Protein AF-A0A970IZT4-F1 (afdb_monomer_lite)

Secondary structure (DSSP, 8-state):
------S---EEEEEPTTS-EEEEE-----SSHHHHHHHHHHHHTTSS-HHHHHHHHHHT---

Radius of gyration: 14.05 Å; chains: 1; bounding box: 27×40×34 Å

Structure (mmCIF, N/CA/C/O backbone):
data_AF-A0A970IZT4-F1
#
_entry.id   AF-A0A970IZT4-F1
#
loop_
_atom_site.group_PDB
_atom_site.id
_atom_site.type_symbol
_atom_site.label_atom_id
_atom_site.label_alt_id
_atom_site.label_comp_id
_atom_site.label_asym_id
_atom_site.label_entity_id
_atom_site.label_seq_id
_atom_site.pdbx_PDB_ins_code
_atom_site.Cartn_x
_atom_site.Cartn_y
_atom_site.Cartn_z
_atom_site.occupancy
_atom_site.B_iso_or_equiv
_atom_site.auth_seq_id
_atom_site.auth_comp_id
_atom_site.auth_asym_id
_atom_site.auth_atom_id
_atom_site.pdbx_PDB_model_num
ATOM 1 N N . MET A 1 1 ? -2.063 -26.936 -17.010 1.00 30.95 1 MET A N 1
ATOM 2 C CA . MET A 1 1 ? -2.540 -25.551 -17.195 1.00 30.95 1 MET A CA 1
ATOM 3 C C . MET A 1 1 ? -1.628 -24.677 -16.353 1.00 30.95 1 MET A C 1
ATOM 5 O O . MET A 1 1 ? -1.680 -24.764 -15.134 1.00 30.95 1 MET A O 1
ATOM 9 N N . GLU A 1 2 ? -0.671 -24.007 -16.990 1.00 32.38 2 GLU A N 1
ATOM 10 C CA . GLU A 1 2 ? 0.385 -23.265 -16.296 1.00 32.38 2 GLU A CA 1
ATOM 11 C C . GLU A 1 2 ? -0.181 -21.984 -15.683 1.00 32.38 2 GLU A C 1
ATOM 13 O O . GLU A 1 2 ? -0.701 -21.115 -16.382 1.00 32.38 2 GLU A O 1
ATOM 18 N N . VAL A 1 3 ? -0.092 -21.876 -14.360 1.00 31.70 3 VAL A N 1
ATOM 19 C CA . VAL A 1 3 ? -0.417 -20.644 -13.645 1.00 31.70 3 VAL A CA 1
ATOM 20 C C . VAL A 1 3 ? 0.800 -19.730 -13.745 1.00 31.70 3 VAL A C 1
ATOM 22 O O . VAL A 1 3 ? 1.822 -19.981 -13.107 1.00 31.70 3 VAL A O 1
ATOM 25 N N . ASN A 1 4 ? 0.710 -18.662 -14.539 1.00 41.38 4 ASN A N 1
ATOM 26 C CA . ASN A 1 4 ? 1.716 -17.603 -14.509 1.00 41.38 4 ASN A CA 1
ATOM 27 C C . ASN A 1 4 ? 1.556 -16.796 -13.203 1.00 41.38 4 ASN A C 1
ATOM 29 O O . ASN A 1 4 ? 0.746 -15.879 -13.097 1.00 41.38 4 ASN A O 1
ATOM 33 N N . ASN A 1 5 ? 2.304 -17.224 -12.184 1.00 43.59 5 ASN A N 1
ATOM 34 C CA . ASN A 1 5 ? 2.169 -16.895 -10.761 1.00 43.59 5 ASN A CA 1
ATOM 35 C C . ASN A 1 5 ? 3.028 -15.688 -10.300 1.00 43.59 5 ASN A C 1
ATOM 37 O O . ASN A 1 5 ? 3.396 -15.605 -9.131 1.00 43.59 5 ASN A O 1
ATOM 41 N N . LYS A 1 6 ? 3.422 -14.765 -11.193 1.00 48.12 6 LYS A N 1
ATOM 42 C CA . LYS A 1 6 ? 4.532 -13.814 -10.928 1.00 48.12 6 LYS A CA 1
ATOM 43 C C . LYS A 1 6 ? 4.174 -12.378 -10.513 1.00 48.12 6 LYS A C 1
ATOM 45 O O . LYS A 1 6 ? 5.063 -11.539 -10.449 1.00 48.12 6 LYS A O 1
ATOM 50 N N . SER A 1 7 ? 2.932 -12.077 -10.138 1.00 51.94 7 SER A N 1
ATOM 51 C CA . SER A 1 7 ? 2.637 -10.856 -9.365 1.00 51.94 7 SER A CA 1
ATOM 52 C C . SER A 1 7 ? 2.267 -11.264 -7.940 1.00 51.94 7 SER A C 1
ATOM 54 O O . SER A 1 7 ? 1.164 -11.776 -7.731 1.00 51.94 7 SER A O 1
ATOM 56 N N . LYS A 1 8 ? 3.166 -11.079 -6.964 1.00 58.97 8 LYS A N 1
ATOM 57 C CA . LYS A 1 8 ? 2.846 -11.289 -5.543 1.00 58.97 8 LYS A CA 1
ATOM 58 C C . LYS A 1 8 ? 1.695 -10.333 -5.199 1.00 58.97 8 LYS A C 1
ATOM 60 O O . LYS A 1 8 ? 1.858 -9.124 -5.236 1.00 58.97 8 LYS A O 1
ATOM 65 N N . ARG A 1 9 ? 0.480 -10.837 -4.978 1.00 67.94 9 ARG A N 1
ATOM 66 C CA . ARG A 1 9 ? -0.654 -10.001 -4.548 1.00 67.94 9 ARG A CA 1
ATOM 67 C C . ARG A 1 9 ? -0.708 -10.063 -3.028 1.00 67.94 9 ARG A C 1
ATOM 69 O O . ARG A 1 9 ? -1.206 -11.037 -2.477 1.00 67.94 9 ARG A O 1
ATOM 76 N N . GLY A 1 10 ? -0.137 -9.057 -2.370 1.00 75.75 10 GLY A N 1
ATOM 77 C CA . GLY A 1 10 ? -0.202 -8.906 -0.917 1.00 75.75 10 GLY A CA 1
ATOM 78 C C . GLY A 1 10 ? -1.440 -8.118 -0.496 1.00 75.75 10 GLY A C 1
ATOM 79 O O . GLY A 1 10 ? -1.813 -7.145 -1.155 1.00 75.75 10 GLY A O 1
ATOM 80 N N . TYR A 1 11 ? -2.061 -8.517 0.612 1.00 87.88 11 TYR A N 1
ATOM 81 C CA . TYR A 1 11 ? -3.138 -7.769 1.260 1.00 87.88 11 TYR A CA 1
ATOM 82 C C . TYR A 1 11 ? -2.830 -7.624 2.751 1.00 87.88 11 TYR A C 1
ATOM 84 O O . TYR A 1 11 ? -2.282 -8.537 3.365 1.00 87.88 11 TYR A O 1
ATOM 92 N N . LEU A 1 12 ? -3.200 -6.484 3.328 1.00 88.50 12 LEU A N 1
ATOM 93 C CA . LEU A 1 12 ? -3.077 -6.184 4.750 1.00 88.50 12 LEU A CA 1
ATOM 94 C C . LEU A 1 12 ? -4.461 -5.886 5.320 1.00 88.50 12 LEU A C 1
ATOM 96 O O . LEU A 1 12 ? -5.276 -5.230 4.675 1.00 88.50 12 LEU A O 1
ATOM 100 N N . ILE A 1 13 ? -4.717 -6.346 6.542 1.00 94.38 13 ILE A N 1
ATOM 101 C CA . ILE A 1 13 ? -5.900 -5.950 7.305 1.00 94.38 13 ILE A CA 1
ATOM 102 C C . ILE A 1 13 ? -5.463 -4.862 8.280 1.00 94.38 13 ILE A C 1
ATOM 104 O O . ILE A 1 13 ? -4.688 -5.130 9.197 1.00 94.38 13 ILE A O 1
ATOM 108 N N . HIS A 1 14 ? -5.962 -3.645 8.087 1.00 93.00 14 HIS A N 1
ATOM 109 C CA . HIS A 1 14 ? -5.745 -2.539 9.010 1.00 93.00 14 HIS A CA 1
ATOM 110 C C . HIS A 1 14 ? -6.978 -2.362 9.896 1.00 93.00 14 HIS A C 1
ATOM 112 O O . HIS A 1 14 ? -8.093 -2.221 9.397 1.00 93.00 14 HIS A O 1
ATOM 118 N N . LYS A 1 15 ? -6.782 -2.390 11.214 1.00 96.75 15 LYS A N 1
ATOM 119 C CA . LYS A 1 15 ? -7.831 -2.114 12.199 1.00 96.75 15 LYS A CA 1
ATOM 120 C C . LYS A 1 15 ? -7.621 -0.700 12.727 1.00 96.75 15 LYS A C 1
ATOM 122 O O . LYS A 1 15 ? -6.530 -0.399 13.198 1.00 96.75 15 LYS A O 1
ATOM 127 N N . PHE A 1 16 ? -8.650 0.131 12.635 1.00 94.00 16 PHE A N 1
ATOM 128 C CA . PHE A 1 16 ? -8.637 1.502 13.132 1.00 94.00 16 PHE A CA 1
ATOM 129 C C . PHE A 1 16 ? -9.053 1.551 14.607 1.00 94.00 16 PHE A C 1
ATOM 131 O O . PHE A 1 16 ? -9.824 0.708 15.073 1.00 94.00 16 PHE A O 1
ATOM 138 N N . ASP A 1 17 ? -8.629 2.597 15.316 1.00 95.94 17 ASP A N 1
ATOM 139 C CA . ASP A 1 17 ? -8.969 2.802 16.733 1.00 95.94 17 ASP A CA 1
ATOM 140 C C . ASP A 1 17 ? -10.475 3.031 16.965 1.00 95.94 17 ASP A C 1
ATOM 142 O O . ASP A 1 17 ? -10.987 2.797 18.057 1.00 95.94 17 ASP A O 1
ATOM 146 N N . ASN A 1 18 ? -11.216 3.435 15.927 1.00 96.44 18 ASN A N 1
ATOM 147 C CA . ASN A 1 18 ? -12.673 3.603 15.962 1.00 96.44 18 ASN A CA 1
ATOM 148 C C . ASN A 1 18 ? -13.456 2.285 15.752 1.00 96.44 18 ASN A C 1
ATOM 150 O O . ASN A 1 18 ? -14.673 2.316 15.575 1.00 96.44 18 ASN A O 1
ATOM 154 N N . GLY A 1 19 ? -12.770 1.136 15.720 1.00 95.94 19 GLY A N 1
ATOM 155 C CA . GLY A 1 19 ? -13.372 -0.185 15.523 1.00 95.94 19 GLY A CA 1
ATOM 156 C C . GLY A 1 19 ? -13.646 -0.564 14.063 1.00 95.94 19 GLY A C 1
ATOM 157 O O . GLY A 1 19 ? -14.109 -1.677 13.806 1.00 95.94 19 GLY A O 1
ATOM 158 N N . GLN A 1 20 ? -13.354 0.310 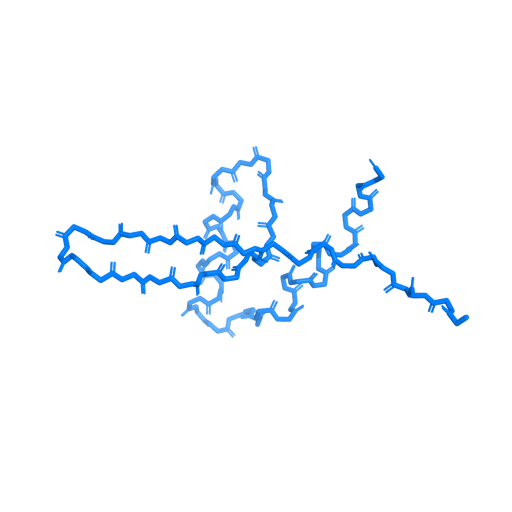13.095 1.00 96.88 20 GLN A N 1
ATOM 159 C CA . GLN A 1 20 ? -13.452 -0.022 11.673 1.00 96.88 20 GLN A CA 1
ATOM 160 C C . GLN A 1 20 ? -12.286 -0.915 11.222 1.00 96.88 20 GLN A C 1
ATOM 162 O O . GLN A 1 20 ? -11.207 -0.929 11.819 1.00 96.88 20 GLN A O 1
ATOM 167 N N . VAL A 1 21 ? -12.491 -1.654 10.130 1.00 96.06 21 VAL A N 1
ATOM 168 C CA . VAL A 1 21 ? -11.482 -2.538 9.532 1.00 96.06 21 VAL A CA 1
ATOM 169 C C . VAL A 1 21 ? -11.404 -2.271 8.033 1.00 96.06 21 VAL A C 1
ATOM 171 O O . VAL A 1 21 ? -12.425 -2.299 7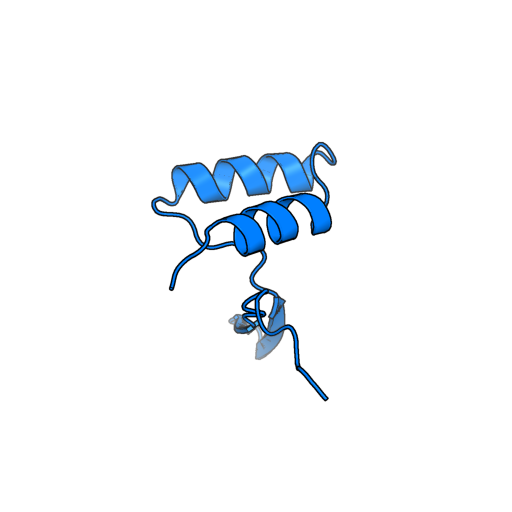.350 1.00 96.06 21 VAL A O 1
ATOM 174 N N . ALA A 1 22 ? -10.197 -2.045 7.518 1.00 94.06 22 ALA A N 1
ATOM 175 C CA . ALA A 1 22 ? -9.921 -1.927 6.091 1.00 94.06 22 ALA A CA 1
ATOM 176 C C . ALA A 1 22 ? -9.117 -3.125 5.580 1.00 94.06 22 ALA A C 1
ATOM 178 O O . ALA A 1 22 ? -8.158 -3.574 6.213 1.00 94.06 22 ALA A O 1
ATOM 179 N N . LEU A 1 23 ? -9.496 -3.608 4.396 1.00 92.44 23 LEU A N 1
ATOM 180 C CA . LEU A 1 23 ? -8.678 -4.500 3.585 1.00 92.44 23 LEU A CA 1
ATOM 181 C C . LEU A 1 23 ? -7.875 -3.648 2.599 1.00 92.44 23 LEU A C 1
ATOM 183 O O . LEU A 1 23 ? -8.440 -3.043 1.691 1.00 92.44 23 LEU A O 1
ATOM 187 N N . CYS A 1 24 ? -6.560 -3.617 2.772 1.00 88.81 24 CYS A N 1
ATOM 188 C CA . CYS A 1 24 ? -5.653 -2.807 1.973 1.00 88.81 24 CYS A CA 1
ATOM 189 C C . CYS A 1 24 ? -4.865 -3.699 1.016 1.00 88.81 24 CYS A C 1
ATOM 191 O O . CYS A 1 24 ? -4.256 -4.685 1.433 1.00 88.81 24 CYS A O 1
ATOM 193 N N . ARG A 1 25 ? -4.834 -3.349 -0.270 1.00 87.06 25 ARG A N 1
ATOM 194 C CA . ARG A 1 25 ? -3.952 -4.004 -1.240 1.00 87.06 25 ARG A CA 1
ATOM 195 C C . ARG A 1 25 ? -2.542 -3.430 -1.117 1.00 87.06 25 ARG A C 1
ATOM 197 O O . ARG A 1 25 ? -2.371 -2.215 -1.102 1.00 87.06 25 ARG A O 1
ATOM 204 N N . VAL A 1 26 ? -1.531 -4.293 -1.081 1.00 87.62 26 VAL A N 1
ATOM 205 C CA . VAL A 1 26 ? -0.129 -3.872 -1.177 1.00 87.62 26 VAL A CA 1
ATOM 206 C C . VAL A 1 26 ? 0.179 -3.575 -2.641 1.00 87.62 26 VAL A C 1
ATOM 208 O O . VAL A 1 26 ? 0.094 -4.465 -3.489 1.00 87.62 26 VAL A O 1
ATOM 211 N N . LEU A 1 27 ? 0.503 -2.316 -2.940 1.00 89.06 27 LEU A N 1
ATOM 212 C CA . LEU A 1 27 ? 0.840 -1.890 -4.299 1.00 89.06 27 LEU A CA 1
ATOM 213 C C . LEU A 1 27 ? 2.304 -2.192 -4.648 1.00 89.06 27 LEU A C 1
ATOM 215 O O . LEU A 1 27 ? 2.589 -2.550 -5.786 1.00 89.06 27 LEU A O 1
ATOM 219 N N . ASN A 1 28 ? 3.222 -2.062 -3.682 1.00 88.06 28 ASN A N 1
ATOM 220 C CA . ASN A 1 28 ? 4.653 -2.344 -3.834 1.00 88.06 28 ASN A CA 1
ATOM 221 C C . ASN A 1 28 ? 5.343 -2.426 -2.457 1.00 88.06 28 ASN A C 1
ATOM 223 O O . ASN A 1 28 ? 4.827 -1.896 -1.473 1.00 88.06 28 ASN A O 1
ATOM 227 N N . GLU A 1 29 ? 6.531 -3.026 -2.408 1.00 87.19 29 GLU A N 1
ATOM 228 C CA . GLU A 1 29 ? 7.428 -3.039 -1.244 1.00 87.19 29 GLU A CA 1
ATOM 229 C C . GLU A 1 29 ? 8.673 -2.196 -1.528 1.00 87.19 29 GLU A C 1
ATOM 231 O O . GLU A 1 29 ? 9.298 -2.335 -2.581 1.00 87.19 29 GLU A O 1
ATOM 236 N N . TYR A 1 30 ? 9.052 -1.321 -0.601 1.00 88.69 30 TYR A N 1
ATOM 237 C CA . TYR A 1 30 ? 10.174 -0.396 -0.768 1.00 88.69 30 TYR A CA 1
ATOM 238 C C . TYR A 1 30 ? 11.243 -0.647 0.288 1.00 88.69 30 TYR A C 1
ATOM 240 O O . TYR A 1 30 ? 10.929 -0.998 1.423 1.00 88.69 30 TYR A O 1
ATOM 248 N N . SER A 1 31 ? 12.503 -0.397 -0.066 1.00 88.69 31 SER A N 1
ATOM 249 C CA . SER A 1 31 ? 13.631 -0.526 0.864 1.00 88.69 31 SER A CA 1
ATOM 250 C C . SER A 1 31 ? 13.704 0.630 1.867 1.00 88.69 31 SER A C 1
ATOM 252 O O . SER A 1 31 ? 14.449 0.555 2.840 1.00 88.69 31 SER A O 1
ATOM 254 N N . SER A 1 32 ? 12.954 1.718 1.640 1.00 94.56 32 SER A N 1
ATOM 255 C CA . SER A 1 32 ? 12.869 2.849 2.564 1.00 94.56 32 SER A CA 1
ATOM 256 C C . SER A 1 32 ? 11.497 3.524 2.555 1.00 94.56 32 SER A C 1
ATOM 258 O O . SER A 1 32 ? 10.803 3.584 1.538 1.00 94.56 32 SER A O 1
ATOM 260 N N . GLU A 1 33 ? 11.140 4.124 3.691 1.00 94.19 33 GLU A N 1
ATOM 261 C CA . GLU A 1 33 ? 9.910 4.908 3.839 1.00 94.19 33 GLU A CA 1
ATOM 262 C C . GLU A 1 33 ? 9.885 6.136 2.912 1.00 94.19 33 GLU A C 1
ATOM 264 O O . GLU A 1 33 ? 8.836 6.512 2.393 1.00 94.19 33 GLU A O 1
ATOM 269 N N . LYS A 1 34 ? 11.048 6.751 2.658 1.00 96.75 34 LYS A N 1
ATOM 270 C CA . LYS A 1 34 ? 11.171 7.918 1.771 1.00 96.75 34 LYS A CA 1
ATOM 271 C C . LYS A 1 34 ? 10.742 7.592 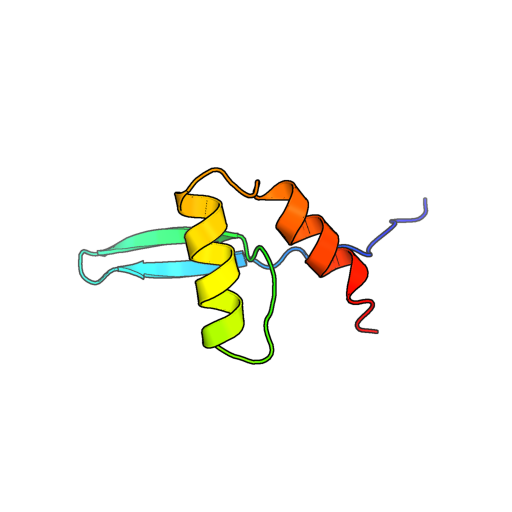0.338 1.00 96.75 34 LYS A C 1
ATOM 273 O O . LYS A 1 34 ? 10.067 8.405 -0.291 1.00 96.75 34 LYS A O 1
ATOM 278 N N . GLU A 1 35 ? 11.122 6.424 -0.175 1.00 94.19 35 GLU A N 1
ATOM 279 C CA . GLU A 1 35 ? 10.712 5.970 -1.509 1.00 94.19 35 GLU A CA 1
ATOM 280 C C . GLU A 1 35 ? 9.213 5.678 -1.566 1.00 94.19 35 GLU A C 1
ATOM 282 O O . GLU A 1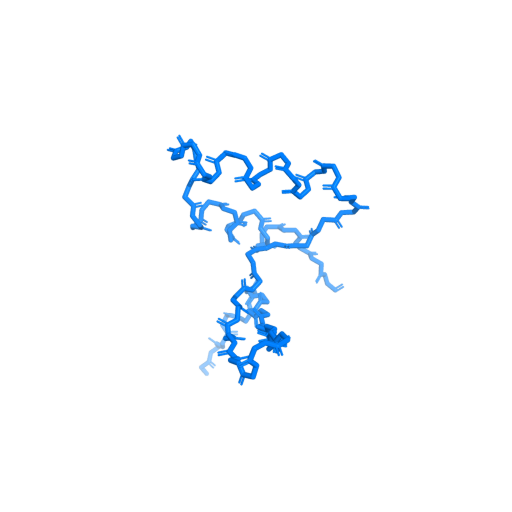 35 ? 8.540 6.150 -2.482 1.00 94.19 35 GLU A O 1
ATOM 287 N N . ALA A 1 36 ? 8.680 4.995 -0.549 1.00 93.81 36 ALA A N 1
ATOM 288 C CA . ALA A 1 36 ? 7.250 4.722 -0.449 1.00 93.81 36 ALA A CA 1
ATOM 289 C C . ALA A 1 36 ? 6.421 6.019 -0.425 1.00 93.81 36 ALA A C 1
ATOM 291 O O . ALA A 1 36 ? 5.444 6.149 -1.161 1.00 93.81 36 ALA A O 1
ATOM 292 N N . LYS A 1 37 ? 6.849 7.017 0.362 1.00 96.19 37 LYS A N 1
ATOM 293 C CA . LYS A 1 37 ? 6.202 8.337 0.432 1.00 96.19 37 LYS A CA 1
ATOM 294 C C . LYS A 1 37 ? 6.211 9.062 -0.910 1.00 96.19 37 LYS A C 1
ATOM 296 O O . LYS A 1 37 ? 5.225 9.702 -1.254 1.00 96.19 37 LYS A O 1
ATOM 301 N N . LYS A 1 38 ? 7.300 8.966 -1.676 1.00 96.19 38 LYS A N 1
ATOM 302 C CA . LYS A 1 38 ? 7.399 9.610 -2.991 1.00 96.19 38 LYS A CA 1
ATOM 303 C C . LYS A 1 38 ? 6.350 9.070 -3.965 1.00 96.19 38 LYS A C 1
ATOM 305 O O . LYS A 1 38 ? 5.685 9.868 -4.616 1.00 96.19 38 LYS A O 1
ATOM 310 N N . ASP A 1 39 ? 6.199 7.751 -4.057 1.00 94.38 39 ASP A N 1
ATOM 311 C CA . ASP A 1 39 ? 5.191 7.152 -4.941 1.00 94.38 39 ASP A CA 1
ATOM 312 C C . ASP A 1 39 ? 3.764 7.395 -4.409 1.00 94.38 39 ASP A C 1
ATOM 314 O O . ASP A 1 39 ? 2.866 7.644 -5.207 1.00 94.38 39 ASP A O 1
ATOM 318 N N . LEU A 1 40 ? 3.561 7.463 -3.085 1.00 95.00 40 LEU A N 1
ATOM 319 C CA . LEU A 1 40 ? 2.280 7.881 -2.498 1.00 95.00 40 LEU A CA 1
ATOM 320 C C . LEU A 1 40 ? 1.889 9.313 -2.891 1.00 95.00 40 LEU A C 1
ATOM 322 O O . LEU A 1 40 ? 0.754 9.540 -3.295 1.00 95.00 40 LEU A O 1
ATOM 326 N N . PHE A 1 41 ? 2.805 10.282 -2.794 1.00 96.94 41 PHE A N 1
ATOM 327 C CA . PHE A 1 41 ? 2.505 11.664 -3.190 1.00 96.94 41 PHE A CA 1
ATOM 328 C C . PHE A 1 41 ? 2.105 11.763 -4.660 1.00 96.94 41 PHE A C 1
ATOM 330 O O . PHE A 1 41 ? 1.195 12.512 -4.992 1.00 96.94 41 PHE A O 1
ATOM 337 N N . LYS A 1 42 ? 2.748 10.976 -5.523 1.00 95.88 42 LYS A N 1
ATOM 338 C CA . LYS A 1 42 ? 2.417 10.916 -6.946 1.00 95.88 42 LYS A CA 1
ATOM 339 C C . LYS A 1 42 ? 1.050 10.298 -7.221 1.00 95.88 42 LYS A C 1
ATOM 341 O O . LYS A 1 42 ? 0.345 10.811 -8.078 1.00 95.88 42 LYS A O 1
ATOM 346 N N . LEU A 1 43 ? 0.666 9.245 -6.491 1.00 94.31 43 LEU A N 1
ATOM 347 C CA . LEU A 1 43 ? -0.693 8.692 -6.558 1.00 94.31 43 LEU A CA 1
ATOM 348 C C . LEU A 1 43 ? -1.733 9.745 -6.170 1.00 94.31 43 LEU A C 1
ATOM 350 O O . LEU A 1 43 ? -2.716 9.931 -6.869 1.00 94.31 43 LEU A O 1
ATOM 354 N N . LEU A 1 44 ? -1.501 10.454 -5.061 1.00 94.38 44 LEU A N 1
ATOM 355 C CA . LEU A 1 44 ? -2.426 11.480 -4.568 1.00 94.38 44 LEU A CA 1
ATOM 356 C C . LEU A 1 44 ? -2.505 12.713 -5.478 1.00 94.38 44 LEU A C 1
ATOM 358 O O . LEU A 1 44 ? -3.475 13.459 -5.399 1.00 94.38 44 LEU A O 1
ATOM 362 N N . ALA A 1 45 ? -1.478 12.943 -6.294 1.00 96.12 45 ALA A N 1
ATOM 363 C CA . ALA A 1 45 ? -1.426 14.012 -7.284 1.00 96.12 45 ALA A CA 1
ATOM 364 C C . ALA A 1 45 ? -1.925 13.573 -8.675 1.00 96.12 45 ALA A C 1
ATOM 366 O O . ALA A 1 45 ? -1.785 14.343 -9.622 1.00 96.12 45 ALA A O 1
ATOM 367 N N . ASP A 1 46 ? -2.452 12.349 -8.814 1.00 93.75 46 ASP A N 1
ATOM 368 C CA . ASP A 1 46 ? -2.855 11.734 -10.089 1.00 93.75 46 ASP A CA 1
ATOM 369 C C . ASP A 1 46 ? -1.724 11.688 -11.148 1.00 93.75 46 ASP A C 1
ATOM 371 O O . ASP A 1 46 ? -1.963 11.594 -12.351 1.00 93.75 46 ASP A O 1
ATOM 375 N N . GLU A 1 47 ? -0.460 11.728 -10.709 1.00 94.75 47 GLU A N 1
ATOM 376 C CA . GLU A 1 47 ? 0.731 11.596 -11.566 1.00 94.75 47 GLU A CA 1
ATOM 377 C C . GLU A 1 47 ? 1.129 10.129 -11.805 1.00 94.75 47 GLU A C 1
ATOM 379 O O . GLU A 1 47 ? 1.970 9.831 -12.657 1.00 94.75 47 GLU A O 1
ATOM 384 N N . LEU A 1 48 ? 0.578 9.212 -11.007 1.00 90.81 48 LEU A N 1
ATOM 385 C CA . LEU A 1 48 ? 0.734 7.766 -11.127 1.00 90.81 48 LEU A CA 1
ATOM 386 C C . LEU A 1 48 ? -0.613 7.093 -10.891 1.00 90.81 48 LEU A C 1
ATOM 388 O O . LEU A 1 48 ? -1.371 7.515 -10.022 1.00 90.81 48 LEU A O 1
ATOM 392 N N . GLU A 1 49 ? -0.861 5.991 -11.592 1.00 91.62 49 GLU A N 1
ATOM 393 C CA . GLU A 1 49 ? -1.973 5.099 -11.287 1.00 91.62 49 GLU A CA 1
ATOM 394 C C . GLU A 1 49 ? -1.491 3.869 -10.499 1.00 91.62 49 GLU A C 1
ATOM 396 O O . GLU A 1 49 ? -0.349 3.413 -10.632 1.00 91.62 49 GLU A O 1
ATOM 401 N N . ASP A 1 50 ? -2.394 3.243 -9.737 1.00 86.81 50 ASP A N 1
ATOM 402 C CA . ASP A 1 50 ? -2.120 2.001 -8.997 1.00 86.81 50 ASP A CA 1
ATOM 403 C C . ASP A 1 50 ? -1.499 0.906 -9.881 1.00 86.81 50 ASP A C 1
ATOM 405 O O . ASP A 1 50 ? -0.612 0.167 -9.441 1.00 86.81 50 ASP A O 1
ATOM 409 N N . LYS A 1 51 ? -1.945 0.798 -11.143 1.00 87.44 51 LYS A N 1
ATOM 410 C CA . LYS A 1 51 ? -1.445 -0.195 -12.109 1.00 87.44 51 LYS A CA 1
ATOM 411 C C . LYS A 1 51 ? 0.048 -0.010 -12.398 1.00 87.44 51 LYS A C 1
ATOM 413 O O . LYS A 1 51 ? 0.761 -1.000 -12.542 1.00 87.44 51 LYS A O 1
ATOM 418 N N . ASP A 1 52 ? 0.526 1.232 -12.428 1.00 89.56 52 ASP A N 1
ATOM 419 C CA . ASP A 1 52 ? 1.915 1.550 -12.750 1.00 89.56 52 ASP A CA 1
ATOM 420 C C . ASP A 1 52 ? 2.831 1.100 -11.612 1.00 89.56 52 ASP A C 1
ATOM 422 O O . ASP A 1 52 ? 3.889 0.511 -11.834 1.00 89.56 52 ASP A O 1
ATOM 426 N N . ILE A 1 53 ? 2.391 1.306 -10.370 1.00 87.38 53 ILE A N 1
ATOM 427 C CA . ILE A 1 53 ? 3.119 0.862 -9.179 1.00 87.38 53 ILE A CA 1
ATOM 428 C C . ILE A 1 53 ? 3.106 -0.665 -9.063 1.00 87.38 53 ILE A C 1
ATOM 430 O O . ILE A 1 53 ? 4.133 -1.269 -8.747 1.00 87.38 53 ILE A O 1
ATOM 434 N N . LEU A 1 54 ? 1.976 -1.301 -9.368 1.00 85.81 54 LEU A N 1
ATOM 435 C CA . LEU A 1 54 ? 1.861 -2.758 -9.375 1.00 85.81 54 LEU A CA 1
ATOM 436 C C . LEU A 1 54 ? 2.762 -3.409 -10.432 1.00 85.81 54 LEU A C 1
ATOM 438 O O . LEU A 1 54 ? 3.352 -4.455 -10.160 1.00 85.81 54 LEU A O 1
ATOM 442 N N . ASN A 1 55 ? 2.907 -2.787 -11.604 1.00 84.69 55 ASN A N 1
ATOM 443 C CA . ASN A 1 55 ? 3.832 -3.250 -12.638 1.00 84.69 55 ASN A CA 1
ATOM 444 C C . ASN A 1 55 ? 5.283 -3.170 -12.151 1.00 84.69 55 ASN A C 1
ATOM 446 O O . ASN A 1 55 ? 5.986 -4.178 -12.204 1.00 84.69 55 ASN A O 1
ATOM 450 N N . LYS A 1 56 ? 5.693 -2.043 -11.544 1.00 83.19 56 LYS A N 1
ATOM 451 C CA . LYS A 1 56 ? 7.020 -1.929 -10.907 1.00 83.19 56 LYS A CA 1
ATOM 452 C C . LYS A 1 56 ? 7.254 -3.032 -9.875 1.00 83.19 56 LYS A C 1
ATOM 454 O O . LYS A 1 56 ? 8.363 -3.540 -9.758 1.00 83.19 56 LYS A O 1
ATOM 459 N N . TYR A 1 57 ? 6.239 -3.385 -9.085 1.00 83.69 57 TYR A N 1
ATOM 460 C CA . TYR A 1 57 ? 6.369 -4.444 -8.084 1.00 83.69 57 TYR A CA 1
ATOM 461 C C . TYR A 1 57 ? 6.529 -5.829 -8.722 1.00 83.69 57 TYR A C 1
ATOM 463 O O . TYR A 1 57 ? 7.382 -6.603 -8.290 1.00 83.69 57 TYR A O 1
ATOM 471 N N . ALA A 1 58 ? 5.770 -6.132 -9.780 1.00 80.56 58 ALA A N 1
ATOM 472 C CA . ALA A 1 58 ? 5.910 -7.379 -10.533 1.00 80.56 58 ALA A CA 1
ATOM 473 C C . ALA A 1 58 ? 7.290 -7.505 -11.212 1.00 80.56 58 ALA A C 1
ATOM 475 O O . ALA A 1 58 ? 7.854 -8.597 -11.273 1.00 80.56 58 ALA A O 1
ATOM 476 N N . GLU A 1 59 ? 7.859 -6.388 -11.668 1.00 79.88 59 GLU A N 1
ATOM 477 C CA . GLU A 1 59 ? 9.184 -6.317 -12.297 1.00 79.88 59 GLU A CA 1
ATOM 478 C C . GLU A 1 59 ? 10.348 -6.540 -11.322 1.00 79.88 59 GLU A C 1
ATOM 480 O O . GLU A 1 59 ? 11.430 -6.934 -11.757 1.00 79.88 59 GLU A O 1
ATOM 485 N N . LYS A 1 60 ? 10.151 -6.356 -10.006 1.00 74.50 60 LYS A N 1
ATOM 486 C CA . LYS A 1 60 ? 11.226 -6.500 -9.005 1.00 74.50 60 LYS A CA 1
ATOM 487 C C . LYS A 1 60 ? 11.818 -7.905 -8.903 1.00 74.50 60 LYS A C 1
ATOM 489 O O . LYS A 1 60 ? 12.816 -8.062 -8.209 1.00 74.50 60 LYS A O 1
ATOM 494 N N . GLY A 1 61 ? 11.253 -8.908 -9.583 1.00 59.53 61 GLY A N 1
ATOM 495 C CA . GLY A 1 61 ? 11.937 -10.177 -9.851 1.00 59.53 61 GLY A CA 1
ATOM 496 C C . GLY A 1 61 ? 12.522 -10.861 -8.612 1.00 59.53 61 GLY A C 1
ATOM 497 O O . GLY A 1 61 ? 13.567 -11.498 -8.708 1.0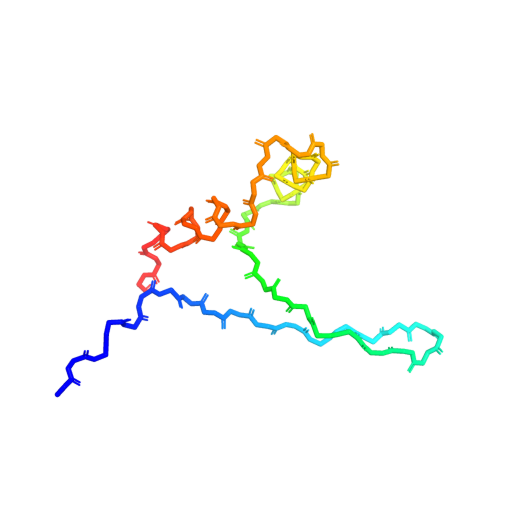0 59.53 61 GLY A O 1
ATOM 498 N N . ILE A 1 62 ? 11.887 -10.701 -7.447 1.00 52.22 62 ILE A N 1
ATOM 499 C CA . ILE A 1 62 ? 12.377 -11.269 -6.189 1.00 52.22 62 ILE A CA 1
ATOM 500 C C . ILE A 1 62 ? 11.986 -12.750 -6.165 1.00 52.22 62 ILE A C 1
ATOM 502 O O . ILE A 1 62 ? 10.859 -13.089 -5.771 1.00 52.22 62 ILE A O 1
ATOM 506 N N . PHE A 1 63 ? 12.907 -13.582 -6.662 1.00 44.88 63 PHE A N 1
ATOM 507 C CA . PHE 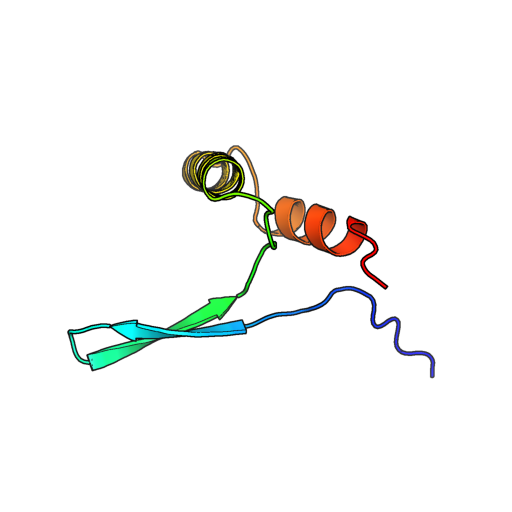A 1 63 ? 12.935 -15.034 -6.482 1.00 44.88 63 PHE A CA 1
ATOM 508 C C . PHE A 1 63 ? 12.986 -15.395 -4.996 1.00 44.88 63 PHE A C 1
ATOM 510 O O . PHE A 1 63 ? 13.739 -14.726 -4.253 1.00 44.88 63 PHE A O 1
#

Sequence (63 aa):
MEVNNKSKRGYLIHKFDNGQVALCRVLNEYSSEKEAKKDLFKLLADELEDKDILNKYAEKGIF

Foldseek 3Di:
DDDPPQQPWDWDWDADPVRDIDIGTDLADDPDPVVVVVVVVCVVVVVDDSVRSSVVRSVPPDD

pLDDT: mean 82.45, std 18.58, range [30.95, 96.94]